Protein AF-A0A956MK53-F1 (afdb_monomer)

pLDDT: mean 89.78, std 16.51, range [39.12, 98.31]

Foldseek 3Di:
DDDDDDDADLPQAAEPVRDRFAPPDWDKAQAPVRDHHRYLPDPSNQRMFTQGPNNPDTGGSVVD

Solvent-accessible surface area (backbone atoms only — not comparable to full-atom values): 3795 Å² 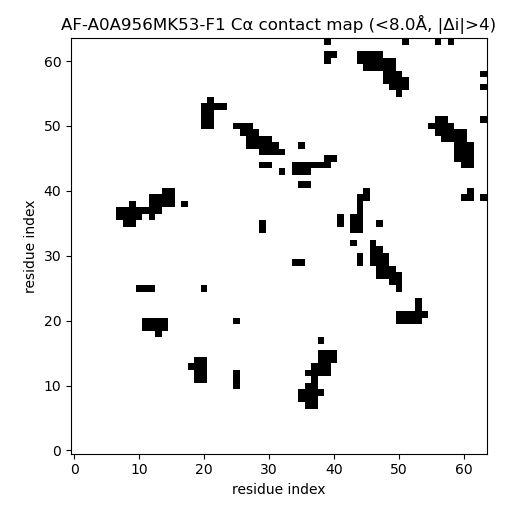total; per-residue (Å²): 134,88,79,87,83,73,78,71,49,40,70,65,40,15,42,92,84,71,45,63,35,38,91,85,68,82,52,71,46,44,40,90,85,68,45,53,38,24,36,34,80,38,81,63,14,32,61,15,36,34,50,24,66,74,66,78,36,77,45,47,28,68,80,112

Structure (mmCIF, N/CA/C/O backbone):
data_AF-A0A956MK53-F1
#
_entry.id   AF-A0A956MK53-F1
#
loop_
_atom_site.group_PDB
_atom_site.id
_atom_site.type_symbol
_atom_site.label_atom_id
_atom_site.label_alt_id
_atom_site.label_comp_id
_atom_site.label_asym_id
_atom_site.label_entity_id
_atom_site.label_seq_id
_atom_site.pdbx_PDB_ins_code
_atom_site.Cartn_x
_atom_site.Cartn_y
_atom_site.Cartn_z
_atom_site.occupancy
_atom_site.B_iso_or_equiv
_atom_site.auth_seq_id
_atom_site.auth_comp_id
_atom_site.auth_asym_id
_atom_site.auth_atom_id
_atom_site.pdbx_PDB_model_num
ATOM 1 N N . GLY A 1 1 ? 24.797 -9.936 7.630 1.00 40.41 1 GLY A N 1
ATOM 2 C CA . GLY A 1 1 ? 24.274 -8.556 7.614 1.00 40.41 1 GLY A CA 1
ATOM 3 C C . GLY A 1 1 ? 22.899 -8.580 8.235 1.00 40.41 1 GLY A C 1
ATOM 4 O O . GLY A 1 1 ? 22.124 -9.444 7.853 1.00 40.41 1 GLY A O 1
ATOM 5 N N . GLY A 1 2 ? 22.669 -7.754 9.257 1.00 39.12 2 GLY A N 1
ATOM 6 C CA . GLY A 1 2 ? 21.545 -7.856 10.195 1.00 39.12 2 GLY A CA 1
ATOM 7 C C . GLY A 1 2 ? 20.159 -7.697 9.568 1.00 39.12 2 GLY A C 1
ATOM 8 O O . GLY A 1 2 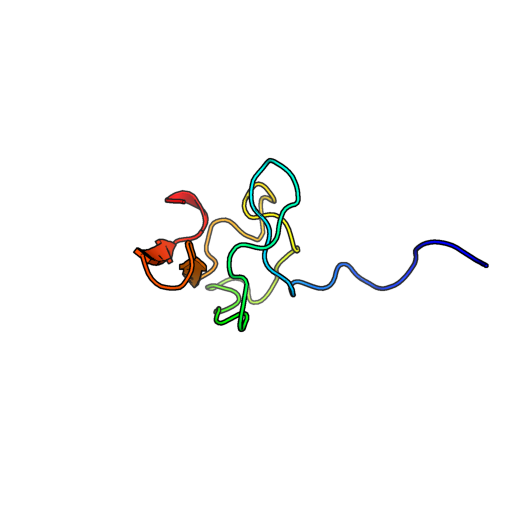? 19.960 -6.890 8.664 1.00 39.12 2 GLY A O 1
ATOM 9 N N . GLY A 1 3 ? 19.218 -8.498 10.068 1.00 40.47 3 GLY A N 1
ATOM 10 C CA . GLY A 1 3 ? 17.812 -8.476 9.692 1.00 40.47 3 GLY A CA 1
ATOM 11 C C . GLY A 1 3 ? 16.994 -7.403 10.416 1.00 40.47 3 GLY A C 1
ATOM 12 O O . GLY A 1 3 ? 17.310 -7.018 11.535 1.00 40.47 3 GLY A O 1
ATOM 13 N N . GLY A 1 4 ? 15.939 -6.972 9.716 1.00 52.81 4 GLY A N 1
ATOM 14 C CA . GLY A 1 4 ? 14.603 -6.591 10.193 1.00 52.81 4 GLY A CA 1
ATOM 15 C C . GLY A 1 4 ? 14.461 -5.791 11.489 1.00 52.81 4 GLY A C 1
ATOM 16 O O . GLY A 1 4 ? 14.598 -6.339 12.575 1.00 52.81 4 GLY A O 1
ATOM 17 N N . GLY A 1 5 ? 14.021 -4.534 11.376 1.00 41.75 5 GLY A N 1
ATOM 18 C CA . GLY A 1 5 ? 13.551 -3.773 12.541 1.00 41.75 5 GLY A CA 1
ATOM 19 C C . GLY A 1 5 ? 13.099 -2.335 12.283 1.00 41.75 5 GLY A C 1
ATOM 20 O O . GLY A 1 5 ? 13.092 -1.541 13.216 1.00 41.75 5 GLY A O 1
ATOM 21 N N . GLY A 1 6 ? 12.758 -1.963 11.044 1.00 48.12 6 GLY A N 1
ATOM 22 C CA . GLY A 1 6 ? 12.046 -0.705 10.800 1.00 48.12 6 GLY A CA 1
ATOM 23 C C . GLY A 1 6 ? 10.555 -0.875 11.111 1.00 48.12 6 GLY A C 1
ATOM 24 O O . GLY A 1 6 ? 10.054 -1.997 10.972 1.00 48.12 6 GLY A O 1
ATOM 25 N N . PRO A 1 7 ? 9.826 0.187 11.511 1.00 55.28 7 PRO A N 1
ATOM 26 C CA . PRO A 1 7 ? 8.366 0.133 11.553 1.00 55.28 7 PRO A CA 1
ATOM 27 C C . PRO A 1 7 ? 7.851 -0.395 10.205 1.00 55.28 7 PRO A C 1
ATOM 29 O O . PRO A 1 7 ? 8.473 -0.097 9.179 1.00 55.28 7 PRO A O 1
ATOM 32 N N . PRO A 1 8 ? 6.778 -1.206 10.185 1.00 62.28 8 PRO A N 1
ATOM 33 C CA . PRO A 1 8 ? 6.286 -1.807 8.952 1.00 62.28 8 PRO A CA 1
ATOM 34 C C . PRO A 1 8 ? 6.070 -0.712 7.908 1.00 62.28 8 PRO A C 1
ATOM 36 O O . PRO A 1 8 ? 5.220 0.161 8.069 1.00 62.28 8 PRO A O 1
ATOM 39 N N . SER A 1 9 ? 6.887 -0.722 6.853 1.00 76.19 9 SER A N 1
ATOM 40 C CA . SER A 1 9 ? 6.745 0.238 5.771 1.00 76.19 9 SER A CA 1
ATOM 41 C C . SER A 1 9 ? 5.537 -0.177 4.950 1.00 76.19 9 SER A C 1
ATOM 43 O O . SER A 1 9 ? 5.444 -1.311 4.483 1.00 76.19 9 SER A O 1
ATOM 45 N N . CYS A 1 10 ? 4.583 0.726 4.763 1.00 85.25 10 CYS A N 1
ATOM 46 C CA . CYS A 1 10 ? 3.436 0.433 3.911 1.00 85.25 10 CYS A CA 1
ATOM 47 C C . CYS A 1 10 ? 3.862 0.170 2.466 1.00 85.25 10 CYS A C 1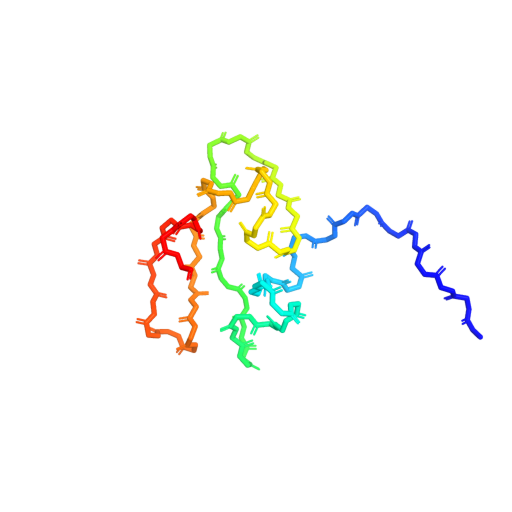
ATOM 49 O O . CYS A 1 10 ? 3.222 -0.605 1.777 1.00 85.25 10 CYS A O 1
ATOM 51 N N . SER A 1 11 ? 4.984 0.745 2.033 1.00 91.50 11 SER A N 1
ATOM 52 C CA . SER A 1 11 ? 5.523 0.544 0.694 1.00 91.50 11 SER A CA 1
ATOM 53 C C . SER A 1 11 ? 6.704 -0.448 0.685 1.00 91.50 11 SER A C 1
ATOM 55 O O . SER A 1 11 ? 7.538 -0.398 1.600 1.00 91.50 11 SER A O 1
ATOM 57 N N . PRO A 1 12 ? 6.807 -1.332 -0.326 1.00 94.44 12 PRO A N 1
ATOM 58 C CA . PRO A 1 12 ? 5.808 -1.547 -1.373 1.00 94.44 12 PRO A CA 1
ATOM 59 C C . PRO A 1 12 ? 4.558 -2.239 -0.820 1.00 94.44 12 PRO A C 1
ATOM 61 O O . PRO A 1 12 ? 4.680 -3.159 -0.007 1.00 94.44 12 PRO A O 1
ATOM 64 N N . ARG A 1 13 ? 3.372 -1.856 -1.304 1.00 97.19 13 ARG A N 1
ATOM 65 C CA . ARG A 1 13 ? 2.144 -2.626 -1.081 1.00 97.19 13 ARG A CA 1
ATOM 66 C C . ARG A 1 13 ? 2.305 -4.034 -1.644 1.00 97.19 13 ARG A C 1
ATOM 68 O O . ARG A 1 13 ? 2.890 -4.222 -2.712 1.00 97.19 13 ARG A O 1
ATOM 75 N N . LYS A 1 14 ? 1.788 -5.034 -0.931 1.00 97.19 14 LYS A N 1
ATOM 76 C CA . LYS A 1 14 ? 1.963 -6.456 -1.247 1.00 97.19 14 LYS A CA 1
ATOM 77 C C . LYS A 1 14 ? 0.649 -7.222 -1.227 1.00 97.19 14 LYS A C 1
ATOM 79 O O . LYS A 1 14 ? -0.235 -6.950 -0.418 1.00 97.19 14 LYS A O 1
ATOM 84 N N . ASN A 1 15 ? 0.558 -8.236 -2.079 1.00 95.56 15 ASN A N 1
ATOM 85 C CA . ASN A 1 15 ? -0.553 -9.185 -2.072 1.00 95.56 15 ASN A CA 1
ATOM 86 C C . ASN A 1 15 ? -0.408 -10.230 -0.941 1.00 95.56 15 ASN A C 1
ATOM 88 O O . ASN A 1 15 ? 0.554 -10.218 -0.167 1.00 95.56 15 ASN A O 1
ATOM 92 N N . ARG A 1 16 ? -1.343 -11.189 -0.878 1.00 94.25 16 ARG A N 1
ATOM 93 C CA . ARG A 1 16 ? -1.335 -12.300 0.098 1.00 94.25 16 ARG A CA 1
ATOM 94 C C . ARG A 1 16 ? -0.094 -13.203 0.048 1.00 94.25 16 ARG A C 1
ATOM 96 O O . ARG A 1 16 ? 0.160 -13.935 0.995 1.00 94.25 16 A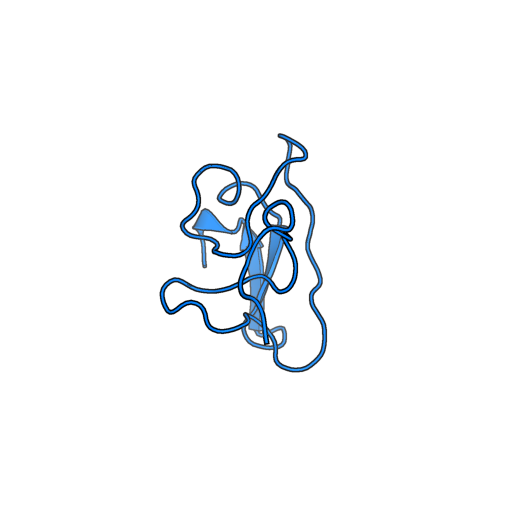RG A O 1
ATOM 103 N N . PHE A 1 17 ? 0.662 -13.168 -1.048 1.00 95.56 17 PHE A N 1
ATOM 104 C CA . PHE A 1 17 ? 1.906 -13.921 -1.233 1.00 95.56 17 PHE A CA 1
ATOM 105 C C . PHE A 1 17 ? 3.152 -13.071 -0.949 1.00 95.56 17 PHE A C 1
ATOM 107 O O . PHE A 1 17 ? 4.266 -13.498 -1.236 1.00 95.56 17 PHE A O 1
ATOM 114 N N . LEU A 1 18 ? 2.975 -11.869 -0.387 1.00 94.69 18 LEU A N 1
ATOM 115 C CA . LEU A 1 18 ? 4.039 -10.919 -0.057 1.00 94.69 18 LEU A CA 1
ATOM 116 C C . LEU A 1 18 ? 4.829 -10.402 -1.275 1.00 94.69 18 LEU A C 1
ATOM 118 O O . LEU A 1 18 ? 5.934 -9.873 -1.120 1.00 94.69 18 LEU A O 1
ATOM 122 N N . VAL A 1 19 ? 4.240 -10.500 -2.469 1.00 95.75 19 VAL A N 1
ATOM 123 C CA . VAL A 1 19 ? 4.788 -9.963 -3.722 1.00 95.75 19 VAL A CA 1
ATOM 124 C C . VAL A 1 19 ? 4.266 -8.535 -3.930 1.00 95.75 19 VAL A C 1
ATOM 126 O O . VAL A 1 19 ? 3.081 -8.306 -3.659 1.00 95.75 19 VAL A O 1
ATOM 129 N N . PRO A 1 20 ? 5.108 -7.577 -4.378 1.00 97.44 20 PRO A N 1
ATOM 130 C CA . PRO A 1 20 ? 4.666 -6.223 -4.714 1.00 97.44 20 PRO A CA 1
ATOM 131 C C . PRO A 1 20 ? 3.462 -6.201 -5.665 1.00 97.44 20 PRO A C 1
ATOM 133 O O . PRO A 1 20 ? 3.363 -7.040 -6.558 1.00 97.44 20 PRO A O 1
ATOM 136 N N . LEU A 1 21 ? 2.549 -5.244 -5.471 1.00 97.69 21 LEU A N 1
ATOM 137 C CA . LEU A 1 21 ? 1.343 -5.104 -6.303 1.00 97.69 21 LEU A CA 1
ATOM 138 C C . LEU A 1 21 ? 1.620 -4.598 -7.721 1.00 97.69 21 LEU A C 1
ATOM 140 O O . LEU A 1 21 ? 0.841 -4.892 -8.628 1.00 97.69 21 LEU A O 1
ATOM 144 N N . ASN A 1 22 ? 2.686 -3.816 -7.883 1.00 97.44 22 ASN A N 1
ATOM 145 C CA . ASN A 1 22 ? 3.132 -3.260 -9.153 1.00 97.44 22 ASN A CA 1
ATOM 146 C C . ASN A 1 22 ? 4.648 -3.446 -9.275 1.00 97.44 22 ASN A C 1
ATOM 148 O O . ASN A 1 22 ? 5.367 -3.509 -8.273 1.00 97.44 22 ASN A O 1
ATOM 152 N N . SER A 1 23 ? 5.114 -3.523 -10.510 1.00 97.25 23 SER A N 1
ATOM 153 C CA . SER A 1 23 ? 6.514 -3.675 -10.900 1.00 97.25 23 SER A CA 1
ATOM 154 C C . SER A 1 23 ? 7.250 -2.341 -11.055 1.00 97.25 23 SER A C 1
ATOM 156 O O . SER A 1 23 ? 8.477 -2.314 -10.988 1.00 97.25 23 SER A O 1
ATOM 158 N N . ASP A 1 24 ? 6.511 -1.246 -11.245 1.00 96.06 24 ASP A N 1
ATOM 159 C CA . ASP A 1 24 ? 7.023 0.084 -11.579 1.00 96.06 24 ASP A CA 1
ATOM 160 C C . ASP A 1 24 ? 7.045 1.043 -10.374 1.00 96.06 24 ASP A C 1
ATOM 162 O O . ASP A 1 24 ? 8.109 1.470 -9.927 1.00 96.06 24 ASP A O 1
ATOM 166 N N . PHE A 1 25 ? 5.880 1.390 -9.834 1.00 95.62 25 PHE A N 1
ATOM 167 C CA . PHE A 1 25 ? 5.716 2.317 -8.724 1.00 95.62 25 PHE A CA 1
ATOM 168 C C . PHE A 1 25 ? 4.517 1.937 -7.861 1.00 95.62 25 PHE A C 1
ATOM 170 O O . PHE A 1 25 ? 3.531 1.345 -8.305 1.00 95.62 25 PHE A O 1
ATOM 177 N N . ASP A 1 26 ? 4.596 2.339 -6.601 1.00 95.50 26 ASP A N 1
ATOM 178 C CA . ASP A 1 26 ? 3.557 2.103 -5.616 1.00 95.50 26 ASP A CA 1
ATOM 179 C C . ASP A 1 26 ? 2.732 3.378 -5.428 1.00 95.50 26 ASP A C 1
ATOM 181 O O . ASP A 1 26 ? 3.246 4.401 -4.973 1.00 95.50 26 ASP A O 1
ATOM 185 N N . LEU A 1 27 ? 1.458 3.331 -5.817 1.00 96.94 27 LEU A N 1
ATOM 186 C CA . LEU A 1 27 ? 0.524 4.443 -5.662 1.00 96.94 27 LEU A CA 1
ATOM 187 C C . LEU A 1 27 ? -0.637 3.992 -4.785 1.00 96.94 27 LEU A C 1
ATOM 189 O O . LEU A 1 27 ? -1.404 3.105 -5.166 1.00 96.94 27 LEU A O 1
ATOM 193 N N . TYR A 1 28 ? -0.758 4.613 -3.615 1.00 97.00 28 TYR A N 1
ATOM 194 C CA . TYR A 1 28 ? -1.794 4.294 -2.645 1.00 97.00 28 TYR A CA 1
ATOM 195 C C . TYR A 1 28 ? -2.139 5.484 -1.741 1.0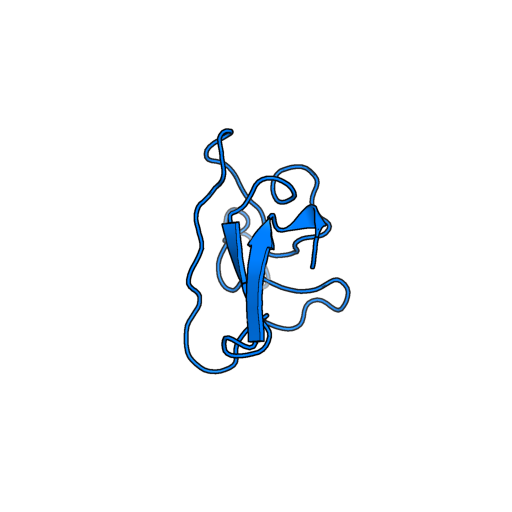0 97.00 28 TYR A C 1
ATOM 197 O O . TYR A 1 28 ? -1.400 6.465 -1.659 1.00 97.00 28 TYR A O 1
ATOM 205 N N . SER A 1 29 ? -3.259 5.363 -1.034 1.00 96.50 29 SER A N 1
ATOM 206 C CA . SER A 1 29 ? -3.640 6.180 0.119 1.00 96.50 29 SER A CA 1
ATOM 207 C C . SER A 1 29 ? -3.812 5.278 1.338 1.00 96.50 29 SER A C 1
ATOM 209 O O . SER A 1 29 ? -4.292 4.156 1.184 1.00 96.50 29 SER A O 1
ATOM 211 N N . LYS A 1 30 ? -3.480 5.786 2.531 1.00 96.06 30 LYS A N 1
ATOM 212 C CA . LYS A 1 30 ? -3.562 5.078 3.827 1.00 96.06 30 LYS A CA 1
ATOM 213 C C . LYS A 1 30 ? -4.987 4.971 4.400 1.00 96.06 30 LYS A C 1
ATOM 215 O O . LYS A 1 30 ? -5.180 5.042 5.609 1.00 96.06 30 LYS A O 1
ATOM 220 N N . GLY A 1 31 ? -5.980 5.003 3.517 1.00 94.88 31 GLY A N 1
ATOM 221 C CA . GLY A 1 31 ? -7.381 4.980 3.907 1.00 94.88 31 GLY A CA 1
ATOM 222 C C . GLY A 1 31 ? -7.786 6.107 4.864 1.00 94.88 31 GLY A C 1
ATOM 223 O O . GLY A 1 31 ? -7.206 7.197 4.875 1.00 94.88 31 GLY A O 1
ATOM 224 N N . LEU A 1 32 ? -8.843 5.846 5.629 1.00 96.25 32 LEU A N 1
ATOM 225 C CA . LEU A 1 32 ? -9.407 6.786 6.596 1.00 96.25 32 LEU A CA 1
ATOM 226 C C . LEU A 1 32 ? -8.645 6.743 7.923 1.00 96.25 32 LEU A C 1
ATOM 228 O O . LEU A 1 32 ? -8.561 7.765 8.605 1.00 96.25 32 LEU A O 1
ATOM 232 N N . ASP A 1 33 ? -8.107 5.578 8.294 1.00 94.75 33 ASP A N 1
ATOM 233 C CA . ASP A 1 33 ? -7.403 5.411 9.567 1.00 94.75 33 ASP A CA 1
ATOM 234 C C . ASP A 1 33 ? -5.985 6.021 9.556 1.00 94.75 33 ASP A C 1
ATOM 236 O O . ASP A 1 33 ? -5.414 6.311 10.611 1.00 94.75 33 ASP A O 1
ATOM 240 N N . GLY A 1 34 ? -5.437 6.305 8.367 1.00 95.12 34 GLY A N 1
ATOM 241 C CA . GLY A 1 34 ? -4.137 6.947 8.191 1.00 95.12 34 GLY A CA 1
ATOM 242 C C . GLY A 1 34 ? -2.950 6.040 8.531 1.00 95.12 34 GLY A C 1
ATOM 243 O O . GLY A 1 34 ? -1.803 6.511 8.577 1.00 95.12 34 GLY A O 1
ATOM 244 N N . THR A 1 35 ? -3.202 4.756 8.751 1.00 94.56 35 THR A N 1
ATOM 245 C CA . THR A 1 35 ? -2.247 3.705 9.084 1.00 94.56 35 THR A CA 1
ATOM 246 C C . THR A 1 35 ? -2.243 2.639 7.996 1.00 94.56 35 THR A C 1
ATOM 248 O O . THR A 1 35 ? -3.077 2.638 7.108 1.00 94.56 35 THR A O 1
ATOM 251 N N . CYS A 1 36 ? -1.213 1.796 7.979 1.00 93.56 36 CYS A N 1
ATOM 252 C CA . CYS A 1 36 ? -1.100 0.728 6.995 1.00 93.56 36 CYS A CA 1
ATOM 253 C C . CYS A 1 36 ? 0.047 -0.223 7.338 1.00 93.56 36 CYS A C 1
ATOM 255 O O . CYS A 1 36 ? 0.949 0.100 8.113 1.00 93.56 36 CYS A O 1
ATOM 257 N N . VAL A 1 37 ? 0.031 -1.394 6.707 1.00 95.38 37 VAL A N 1
ATOM 258 C CA . VAL A 1 37 ? 1.153 -2.336 6.623 1.00 95.38 37 VAL A CA 1
ATOM 259 C C . VAL A 1 37 ? 1.366 -2.732 5.162 1.00 95.38 37 VAL A C 1
ATOM 261 O O . VAL A 1 37 ? 0.510 -2.475 4.323 1.00 95.38 37 VAL A O 1
ATOM 264 N N . SER A 1 38 ? 2.502 -3.334 4.803 1.00 95.38 38 SER A N 1
ATOM 265 C CA . SER A 1 38 ? 2.751 -3.677 3.392 1.00 95.38 38 SER A CA 1
ATOM 266 C C . SER A 1 38 ? 1.694 -4.631 2.798 1.00 95.38 38 SER A C 1
ATOM 268 O O . SER A 1 38 ? 1.208 -4.357 1.703 1.00 95.38 38 SER A O 1
ATOM 270 N N . PRO A 1 39 ? 1.314 -5.747 3.457 1.00 96.44 39 PRO A N 1
ATOM 271 C CA . PRO A 1 39 ? 0.349 -6.691 2.889 1.00 96.44 39 PRO A CA 1
ATOM 272 C C . PRO A 1 39 ? -1.100 -6.190 2.980 1.00 96.44 39 PRO A C 1
ATOM 274 O O . PRO A 1 39 ? -1.551 -5.837 4.068 1.00 96.44 39 PRO A O 1
ATOM 277 N N . LEU A 1 40 ? -1.870 -6.273 1.885 1.00 96.25 40 LEU A N 1
ATOM 278 C CA . LEU A 1 40 ? -3.301 -5.901 1.871 1.00 96.25 40 LEU A CA 1
ATOM 279 C C . LEU A 1 40 ? -4.169 -6.760 2.802 1.00 96.25 40 LEU A C 1
ATOM 281 O O . LEU A 1 40 ? -5.248 -6.347 3.211 1.00 96.25 40 LEU A O 1
ATOM 285 N N . THR A 1 41 ? -3.692 -7.953 3.162 1.00 95.38 41 THR A N 1
ATOM 286 C CA . THR A 1 41 ? -4.366 -8.836 4.122 1.00 95.38 41 THR A CA 1
ATOM 287 C C . THR A 1 41 ? -4.268 -8.331 5.564 1.00 95.38 41 THR A C 1
ATOM 289 O O . THR A 1 41 ? -4.943 -8.867 6.441 1.00 95.38 41 THR A O 1
ATOM 292 N N . GLY A 1 42 ? -3.411 -7.339 5.840 1.00 95.06 42 GLY A N 1
ATOM 293 C CA . GLY A 1 42 ? -3.338 -6.682 7.140 1.00 95.06 42 GLY A CA 1
ATOM 294 C C . GLY A 1 42 ? -4.619 -5.905 7.441 1.00 95.06 42 GLY A C 1
ATOM 295 O O . GLY A 1 42 ? -5.166 -5.239 6.568 1.00 95.06 42 GLY A O 1
ATOM 296 N N . ALA A 1 43 ? -5.100 -5.978 8.684 1.00 95.25 43 ALA A N 1
ATOM 297 C CA . ALA A 1 43 ? -6.375 -5.372 9.074 1.00 95.25 43 ALA A CA 1
ATOM 298 C C . ALA A 1 43 ? -6.422 -3.854 8.815 1.00 95.25 43 ALA A C 1
ATOM 300 O O . ALA A 1 43 ? -7.382 -3.377 8.222 1.00 95.25 43 ALA A O 1
ATOM 301 N N . THR A 1 44 ? -5.352 -3.134 9.165 1.00 95.56 44 THR A N 1
ATOM 302 C CA . THR A 1 44 ? -5.182 -1.682 8.940 1.00 95.56 44 THR A CA 1
ATOM 303 C C . THR A 1 44 ? -4.887 -1.325 7.482 1.00 95.56 44 THR A C 1
ATOM 305 O O . THR A 1 44 ? -4.366 -0.262 7.196 1.00 95.56 44 THR A O 1
ATOM 308 N N . SER A 1 45 ? -5.044 -2.268 6.555 1.00 96.88 45 SER A N 1
ATOM 309 C CA . SER A 1 45 ? -4.735 -2.071 5.140 1.00 96.88 45 SER A CA 1
ATOM 310 C C . SER A 1 45 ? -5.889 -2.405 4.209 1.00 96.88 45 SER A C 1
ATOM 312 O O . SER A 1 45 ? -5.752 -2.338 2.986 1.00 96.88 45 SER A O 1
ATOM 314 N N . GLN A 1 46 ? -7.038 -2.736 4.793 1.00 96.50 46 GLN A N 1
ATOM 315 C CA . GLN A 1 46 ? -8.257 -3.065 4.071 1.00 96.50 46 GLN A CA 1
ATOM 316 C C . GLN A 1 46 ? -8.983 -1.832 3.518 1.00 96.50 46 GLN A C 1
ATOM 318 O O . GLN A 1 46 ? -9.686 -1.949 2.510 1.00 96.50 46 GLN A O 1
ATOM 323 N N . ASP A 1 47 ? -8.831 -0.674 4.161 1.00 97.56 47 ASP A N 1
ATOM 324 C CA . ASP A 1 47 ? -9.412 0.609 3.753 1.00 97.56 47 ASP A CA 1
ATOM 325 C C . ASP A 1 47 ? -8.478 1.448 2.866 1.00 97.56 47 ASP A C 1
ATOM 327 O O . ASP A 1 47 ? -8.900 2.470 2.321 1.00 97.56 47 ASP A O 1
ATOM 331 N N . ASP A 1 48 ? -7.242 0.992 2.663 1.00 97.69 48 ASP A N 1
ATOM 332 C CA . ASP A 1 48 ? -6.296 1.618 1.747 1.00 97.69 48 ASP A CA 1
ATOM 333 C C . ASP A 1 48 ? -6.860 1.662 0.324 1.00 97.69 48 ASP A C 1
ATOM 335 O O . ASP A 1 48 ? -7.448 0.695 -0.157 1.00 97.69 48 ASP A O 1
ATOM 339 N N . ILE A 1 49 ? -6.653 2.769 -0.388 1.00 98.06 49 ILE A N 1
ATOM 340 C CA . ILE A 1 49 ? -6.920 2.835 -1.831 1.00 98.06 49 ILE A CA 1
ATOM 341 C C . ILE A 1 49 ? -5.609 2.543 -2.538 1.00 98.06 49 ILE A C 1
ATOM 343 O O . ILE A 1 49 ? -4.631 3.237 -2.283 1.00 98.06 49 ILE A O 1
ATOM 347 N N . VAL A 1 50 ? -5.570 1.541 -3.412 1.00 98.12 50 VAL A N 1
ATOM 348 C CA . VAL A 1 50 ? -4.332 1.077 -4.053 1.00 98.12 50 VAL A CA 1
ATOM 349 C C . VAL A 1 50 ? -4.472 1.007 -5.567 1.00 98.12 50 VAL A C 1
ATOM 351 O O . VAL A 1 50 ? -5.5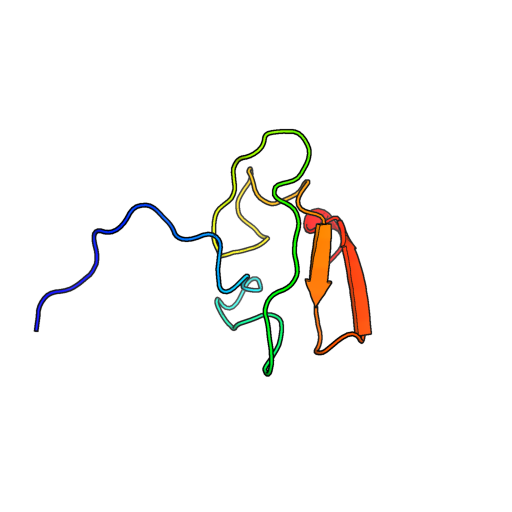21 0.620 -6.081 1.00 98.12 50 VAL A O 1
ATOM 354 N N . ARG A 1 51 ? -3.389 1.326 -6.283 1.00 98.25 51 ARG A N 1
ATOM 355 C CA . ARG A 1 51 ? -3.140 0.824 -7.640 1.00 98.25 51 ARG A CA 1
ATOM 356 C C . ARG A 1 51 ? -2.537 -0.573 -7.529 1.00 98.25 51 ARG A C 1
ATOM 358 O O . ARG A 1 51 ? -1.592 -0.766 -6.765 1.00 98.25 51 ARG A O 1
ATOM 365 N N . ALA A 1 52 ? -3.032 -1.527 -8.305 1.00 98.06 52 ALA A N 1
ATOM 366 C CA . ALA A 1 52 ? -2.492 -2.880 -8.321 1.00 98.06 52 ALA A CA 1
ATOM 367 C C . ALA A 1 52 ? -2.541 -3.513 -9.716 1.00 98.06 52 ALA A C 1
ATOM 369 O O . ALA A 1 52 ? -3.217 -3.004 -10.615 1.00 98.06 52 ALA A O 1
ATOM 370 N N . ASN A 1 53 ? -1.831 -4.634 -9.877 1.00 97.75 53 ASN A N 1
ATOM 371 C CA . ASN A 1 53 ? -1.702 -5.364 -11.140 1.00 97.75 53 ASN A CA 1
ATOM 372 C C . ASN A 1 53 ? -1.205 -4.456 -12.279 1.00 97.75 53 ASN A C 1
ATOM 374 O O . ASN A 1 53 ? -1.830 -4.377 -13.336 1.00 97.75 53 ASN A O 1
ATOM 378 N N . ASP A 1 54 ? -0.152 -3.683 -12.001 1.00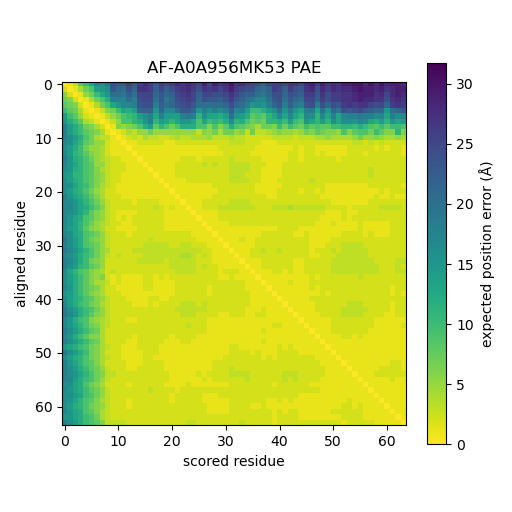 97.81 54 ASP A N 1
ATOM 379 C CA . ASP A 1 54 ? 0.458 -2.717 -12.924 1.00 97.81 54 ASP A CA 1
ATOM 380 C C . ASP A 1 54 ? -0.543 -1.707 -13.526 1.00 97.81 54 ASP A C 1
ATOM 382 O O . ASP A 1 54 ? -0.360 -1.177 -14.622 1.00 97.81 54 ASP A O 1
ATOM 386 N N . GLY A 1 55 ? -1.603 -1.368 -12.783 1.00 97.56 55 GLY A N 1
ATOM 387 C CA . GLY A 1 55 ? -2.661 -0.450 -13.222 1.00 97.56 55 GLY A CA 1
ATOM 388 C C . GLY A 1 55 ? -3.946 -1.127 -13.694 1.00 97.56 55 GLY A C 1
ATOM 389 O O . GLY A 1 55 ? -4.897 -0.429 -14.035 1.00 97.56 55 GLY A O 1
ATOM 390 N N . GLY A 1 56 ? -4.015 -2.459 -13.669 1.00 98.25 56 GLY A N 1
ATOM 391 C CA . GLY A 1 56 ? -5.241 -3.210 -13.948 1.00 98.25 56 GLY A CA 1
ATOM 392 C C . GLY A 1 56 ? -6.305 -3.119 -12.846 1.00 98.25 56 GLY A C 1
ATOM 393 O O . GLY A 1 56 ? -7.450 -3.500 -13.074 1.00 98.25 56 GLY A O 1
ATOM 394 N N . PHE A 1 57 ? -5.949 -2.619 -11.662 1.00 98.31 57 PHE A N 1
ATOM 395 C CA . PHE A 1 57 ? -6.873 -2.381 -10.558 1.00 98.31 57 PHE A CA 1
ATOM 396 C C . PHE A 1 57 ? -6.595 -1.035 -9.888 1.00 98.31 57 PHE A C 1
ATOM 398 O O . PHE A 1 57 ? -5.441 -0.670 -9.647 1.00 98.31 57 PHE A O 1
ATOM 405 N N . PHE A 1 58 ? -7.669 -0.331 -9.536 1.00 97.81 58 PHE A N 1
ATOM 406 C CA . PHE A 1 58 ? -7.637 0.827 -8.652 1.00 97.81 58 PHE A CA 1
ATOM 407 C C . PHE A 1 58 ? -8.867 0.802 -7.741 1.00 97.81 58 PHE A C 1
ATOM 409 O O . PHE A 1 58 ? -9.998 0.818 -8.229 1.00 97.81 58 PHE A O 1
ATOM 416 N N . GLY A 1 59 ? -8.668 0.746 -6.424 1.00 98.12 59 GLY A N 1
ATOM 417 C CA . GLY A 1 59 ? -9.779 0.637 -5.478 1.00 98.12 59 GLY A CA 1
ATOM 418 C C . GLY A 1 59 ? -9.353 0.265 -4.062 1.00 98.12 59 GLY A C 1
ATOM 419 O O . GLY A 1 59 ? -8.171 0.318 -3.730 1.00 98.12 59 GLY A O 1
ATOM 420 N N . LEU A 1 60 ? -10.334 -0.099 -3.229 1.00 98.00 60 LEU A N 1
ATOM 421 C CA . LEU A 1 60 ? -10.110 -0.507 -1.837 1.00 98.00 60 LEU A CA 1
ATOM 422 C C . LEU A 1 60 ? -9.257 -1.776 -1.751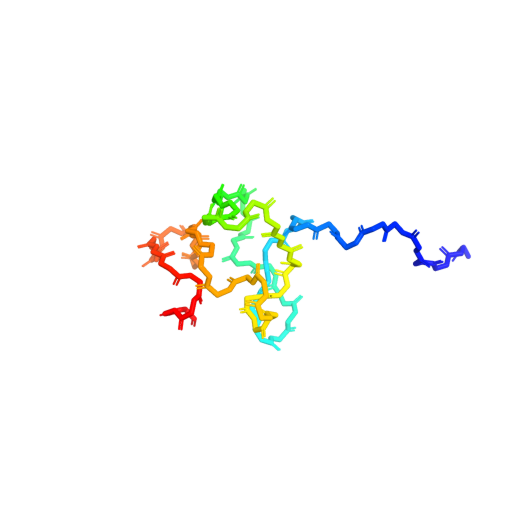 1.00 98.00 60 LEU A C 1
ATOM 424 O O . LEU A 1 60 ? -9.538 -2.751 -2.446 1.00 98.00 60 LEU A O 1
ATOM 428 N N . GLY A 1 61 ? -8.295 -1.795 -0.832 1.00 96.81 61 GLY A N 1
ATOM 429 C CA . GLY A 1 61 ? -7.368 -2.902 -0.619 1.00 96.81 61 GLY A CA 1
ATOM 430 C C . GLY A 1 61 ? -8.077 -4.213 -0.295 1.00 96.81 61 GLY A C 1
ATOM 431 O O . GLY A 1 61 ? -7.675 -5.256 -0.792 1.00 96.81 61 GLY A O 1
ATOM 432 N N . ARG A 1 62 ? -9.198 -4.169 0.438 1.00 96.94 62 ARG A N 1
ATOM 433 C CA . ARG A 1 62 ? -10.033 -5.356 0.712 1.00 96.94 62 ARG A CA 1
ATOM 434 C C . ARG A 1 62 ? -10.679 -5.997 -0.525 1.00 96.94 62 ARG A C 1
ATOM 436 O O . ARG A 1 62 ? -11.191 -7.106 -0.420 1.00 96.94 62 ARG A O 1
ATOM 443 N N . ASN A 1 63 ? -10.724 -5.287 -1.654 1.00 97.25 63 ASN A N 1
ATOM 444 C CA . ASN A 1 63 ? -11.328 -5.761 -2.902 1.00 97.25 63 ASN A CA 1
ATOM 445 C C . ASN A 1 63 ? -10.288 -6.315 -3.894 1.00 97.25 63 ASN A C 1
ATOM 447 O O . ASN A 1 63 ? -10.673 -6.671 -5.009 1.00 97.25 63 ASN A O 1
ATOM 451 N N . PHE A 1 64 ? -9.007 -6.352 -3.519 1.00 94.94 64 PHE A N 1
ATOM 452 C CA . PHE A 1 64 ? -7.910 -6.880 -4.330 1.00 94.94 64 PHE A CA 1
ATOM 453 C C . PHE A 1 64 ? -7.350 -8.172 -3.728 1.00 94.94 64 PHE A C 1
ATOM 455 O O . PHE A 1 64 ? -7.240 -9.171 -4.473 1.00 94.94 64 PHE A O 1
#

Mean predicted aligned error: 4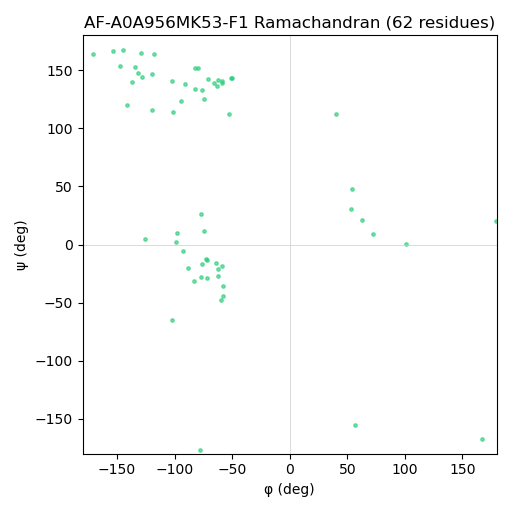.92 Å

Sequence (64 aa):
GGGGGGPPSCSPRKNRFLVPLNSDFDLYSKGLDGTCVSPLTGATSQDDIVRANDGGFFGLGRNF

Secondary structure (DSSP, 8-state):
-----S----PSPB-TTS-BS-SS---EE-TTTS---SBTTSGGGSS-EEEEGGGTEEEEGGG-

Radius of gyration: 11.47 Å; Cα contacts (8 Å, |Δi|>4): 121; chains: 1; bounding box: 36×21×26 Å